Protein AF-A0AAE4JPT2-F1 (afdb_monomer)

Nearest PDB structures (foldseek):
  5m3i-assembly2_B  TM=9.829E-01  e=5.818E-04  Mycobacterium tuberculosis
  5m31-assembly1_A  TM=9.930E-01  e=2.246E-03  Thermus aquaticus Y51MC23
  7omu-assembly2_BBB  TM=9.174E-01  e=6.145E-02  Thermosipho africanus
  6lfu-assembly1_A  TM=8.843E-01  e=5.368E-02  Saccharomyces cerevisiae S288C
  6lfr-assembly1_A  TM=8.862E-01  e=9.858E-02  Saccharomyces cerevisiae S288C

Structure (mmCIF, N/CA/C/O backbone):
data_AF-A0AAE4JPT2-F1
#
_entry.id   AF-A0AAE4JPT2-F1
#
loop_
_atom_site.group_PDB
_atom_site.id
_atom_site.type_symbol
_atom_site.label_atom_id
_atom_site.label_alt_id
_atom_site.label_comp_id
_atom_site.label_asym_id
_atom_site.label_entity_id
_atom_site.label_seq_id
_atom_site.pdbx_PDB_ins_code
_atom_site.Cartn_x
_atom_site.Cartn_y
_atom_site.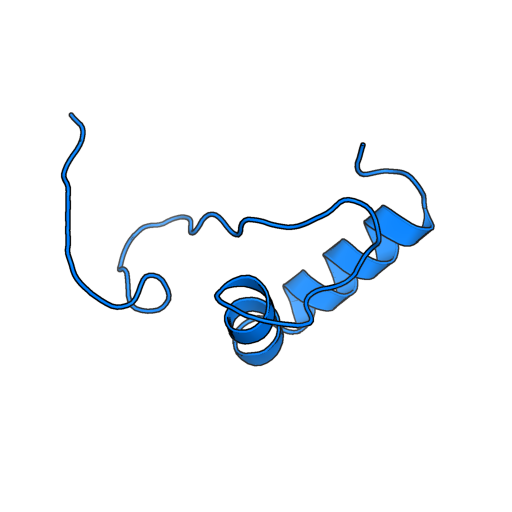Cartn_z
_atom_site.occu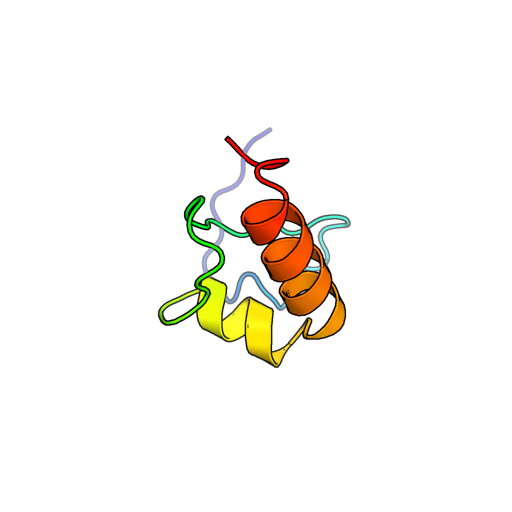pancy
_atom_site.B_iso_or_equiv
_atom_site.auth_seq_id
_atom_site.auth_comp_id
_atom_site.auth_asym_id
_atom_site.auth_atom_id
_atom_site.pdbx_PDB_model_num
ATOM 1 N N . MET A 1 1 ? 21.801 1.353 6.084 1.00 91.12 1 MET A N 1
ATOM 2 C CA . MET A 1 1 ? 22.140 2.266 4.966 1.00 91.12 1 MET A CA 1
ATOM 3 C C . MET A 1 1 ? 20.855 2.587 4.217 1.00 91.12 1 MET A C 1
ATOM 5 O O . MET A 1 1 ? 20.121 1.654 3.928 1.00 91.12 1 MET A O 1
ATOM 9 N N . ILE A 1 2 ? 20.571 3.859 3.933 1.00 96.38 2 ILE A N 1
ATOM 10 C CA . ILE A 1 2 ? 19.389 4.287 3.163 1.00 96.38 2 ILE A CA 1
ATOM 11 C C . ILE A 1 2 ? 19.859 4.696 1.765 1.00 96.38 2 ILE A C 1
ATOM 13 O O . ILE A 1 2 ? 20.868 5.389 1.645 1.00 96.38 2 ILE A O 1
ATOM 17 N N . LYS A 1 3 ? 19.153 4.255 0.719 1.00 96.69 3 LYS A N 1
ATOM 18 C CA . LYS A 1 3 ? 19.431 4.609 -0.680 1.00 96.69 3 LYS A CA 1
ATOM 19 C C . LYS A 1 3 ? 18.200 5.275 -1.285 1.00 96.69 3 LYS A C 1
ATOM 21 O O . LYS A 1 3 ? 17.098 4.757 -1.138 1.00 96.69 3 LYS A O 1
ATOM 26 N N . TYR A 1 4 ? 18.403 6.387 -1.983 1.00 97.31 4 TYR A N 1
ATOM 27 C CA . TYR A 1 4 ? 17.357 7.037 -2.768 1.00 97.31 4 TYR A CA 1
ATOM 28 C C . TYR A 1 4 ? 17.462 6.552 -4.208 1.00 97.31 4 TYR A C 1
ATOM 30 O O . TYR A 1 4 ? 18.505 6.702 -4.840 1.00 97.31 4 TYR A O 1
ATOM 38 N N . LEU A 1 5 ? 16.392 5.945 -4.708 1.00 96.44 5 LEU A N 1
ATOM 39 C CA . LEU A 1 5 ? 16.312 5.400 -6.058 1.00 96.44 5 LEU A CA 1
ATOM 40 C C . LEU A 1 5 ? 15.136 6.055 -6.785 1.00 96.44 5 LEU A C 1
ATOM 42 O O . LEU A 1 5 ? 14.139 6.417 -6.161 1.00 96.44 5 LEU A O 1
ATOM 46 N N . LYS A 1 6 ? 15.249 6.195 -8.106 1.00 98.00 6 LYS A N 1
ATOM 47 C CA . LYS A 1 6 ? 14.163 6.660 -8.973 1.00 98.00 6 LYS A CA 1
ATOM 48 C C . LYS A 1 6 ? 13.735 5.511 -9.878 1.00 98.00 6 LYS A C 1
ATOM 50 O O . LYS A 1 6 ? 14.570 4.946 -10.574 1.00 98.00 6 LYS A O 1
ATOM 55 N N . GLY A 1 7 ? 12.447 5.188 -9.873 1.00 96.69 7 GLY A N 1
ATOM 56 C CA . GLY A 1 7 ? 11.883 4.085 -10.645 1.00 96.69 7 GLY A CA 1
ATOM 57 C C . GLY A 1 7 ? 10.453 3.777 -10.216 1.00 96.69 7 GLY A C 1
ATOM 58 O O . GLY A 1 7 ? 9.826 4.584 -9.529 1.00 96.69 7 GLY A O 1
ATOM 59 N N . ASP A 1 8 ? 9.962 2.608 -10.619 1.00 97.69 8 ASP A N 1
ATOM 60 C CA . ASP A 1 8 ? 8.673 2.074 -10.183 1.00 97.69 8 ASP A CA 1
ATOM 61 C C . ASP A 1 8 ? 8.863 1.192 -8.941 1.00 97.69 8 ASP A C 1
ATOM 63 O O . ASP A 1 8 ? 9.584 0.193 -8.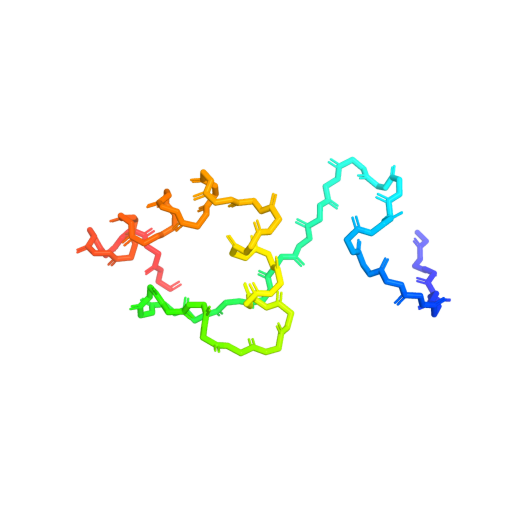979 1.00 97.69 8 AS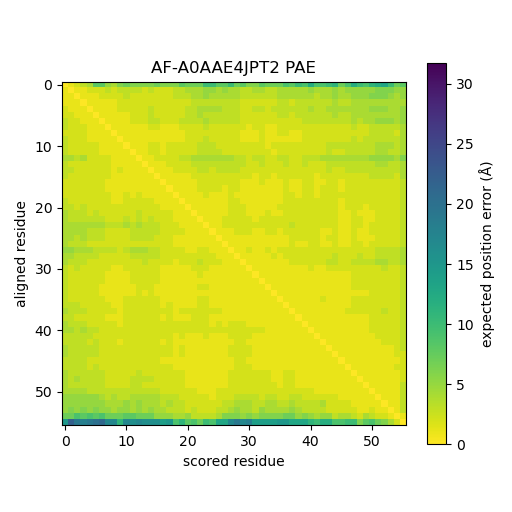P A O 1
ATOM 67 N N . LEU A 1 9 ? 8.208 1.565 -7.840 1.00 97.75 9 LEU A N 1
ATOM 68 C CA . LEU A 1 9 ? 8.258 0.832 -6.576 1.00 97.75 9 LEU A CA 1
ATOM 69 C C . LEU A 1 9 ? 7.786 -0.621 -6.733 1.00 97.75 9 LEU A C 1
ATOM 71 O O . LEU A 1 9 ? 8.356 -1.508 -6.100 1.00 97.75 9 LEU A O 1
ATOM 75 N N . LEU A 1 10 ? 6.788 -0.878 -7.584 1.00 97.81 10 LEU A N 1
ATOM 76 C CA . LEU A 1 10 ? 6.200 -2.212 -7.764 1.00 97.81 10 LEU A CA 1
ATOM 77 C C . LEU A 1 10 ? 7.106 -3.171 -8.542 1.00 97.81 10 LEU A C 1
ATOM 79 O O . LEU A 1 10 ? 6.863 -4.374 -8.573 1.00 97.81 10 LEU A O 1
ATOM 83 N N . ARG A 1 11 ? 8.167 -2.645 -9.160 1.00 97.62 11 ARG A N 1
ATOM 84 C CA . ARG A 1 11 ? 9.183 -3.417 -9.887 1.00 97.62 11 ARG A CA 1
ATOM 85 C C . ARG A 1 11 ? 10.456 -3.627 -9.074 1.00 97.62 11 ARG A C 1
ATOM 87 O O . ARG A 1 11 ? 11.450 -4.090 -9.618 1.00 97.62 11 ARG A O 1
ATOM 94 N N . SER A 1 12 ? 10.454 -3.254 -7.796 1.00 97.31 12 SER A N 1
ATOM 95 C CA . SER A 1 12 ? 11.612 -3.441 -6.930 1.00 97.31 12 SER A CA 1
ATOM 96 C C . SER A 1 12 ? 11.812 -4.917 -6.578 1.00 97.31 12 SER A C 1
ATOM 98 O O . SER A 1 12 ? 10.876 -5.580 -6.146 1.00 97.31 12 SER A O 1
ATOM 100 N N . ASP A 1 13 ? 13.059 -5.389 -6.650 1.00 95.94 13 ASP A N 1
ATOM 101 C CA . ASP A 1 13 ? 13.469 -6.726 -6.183 1.00 95.94 13 ASP A CA 1
ATOM 102 C C . ASP A 1 13 ? 13.563 -6.836 -4.645 1.00 95.94 13 ASP A C 1
ATOM 104 O O . ASP A 1 13 ? 14.126 -7.788 -4.101 1.00 95.94 13 ASP A O 1
ATOM 108 N N . ALA A 1 14 ? 13.075 -5.833 -3.910 1.00 96.88 14 ALA A N 1
ATOM 109 C CA . ALA A 1 14 ? 13.045 -5.876 -2.458 1.00 96.88 14 ALA A CA 1
ATOM 110 C C . ALA A 1 14 ? 12.104 -6.987 -1.969 1.00 96.88 14 ALA A C 1
ATOM 112 O O . ALA A 1 14 ? 11.024 -7.196 -2.512 1.00 96.88 14 ALA A O 1
ATOM 113 N N . GLN A 1 15 ? 12.481 -7.647 -0.872 1.00 98.12 15 GLN A N 1
ATOM 114 C CA . GLN A 1 15 ? 11.661 -8.696 -0.257 1.00 98.12 15 GLN A CA 1
ATOM 115 C C . GLN A 1 15 ? 10.261 -8.201 0.150 1.00 98.12 15 GLN A C 1
ATOM 117 O O . GLN A 1 15 ? 9.299 -8.964 0.101 1.00 98.12 15 GLN A O 1
ATOM 122 N N . THR A 1 16 ? 10.157 -6.933 0.556 1.00 97.88 16 THR A N 1
ATOM 123 C CA . THR A 1 16 ? 8.914 -6.324 1.033 1.00 97.88 16 THR A CA 1
ATOM 124 C C . THR A 1 16 ? 8.725 -4.957 0.398 1.00 97.88 16 THR A C 1
ATOM 126 O O . THR A 1 16 ? 9.639 -4.131 0.401 1.00 97.88 16 THR A O 1
ATOM 129 N N . LEU A 1 17 ? 7.506 -4.697 -0.073 1.00 98.31 17 LEU A N 1
ATOM 130 C CA . LEU A 1 17 ? 7.072 -3.390 -0.550 1.00 98.31 17 LEU A CA 1
ATOM 131 C C . LEU A 1 17 ? 6.127 -2.754 0.472 1.00 98.31 17 LEU A C 1
ATOM 133 O O . LEU A 1 17 ? 5.264 -3.425 1.036 1.00 98.31 17 LEU A O 1
ATOM 137 N N . VAL A 1 18 ? 6.274 -1.451 0.698 1.00 97.94 18 VAL A N 1
ATOM 138 C CA . VAL A 1 18 ? 5.432 -0.697 1.635 1.00 97.94 18 VAL A CA 1
ATOM 139 C C . 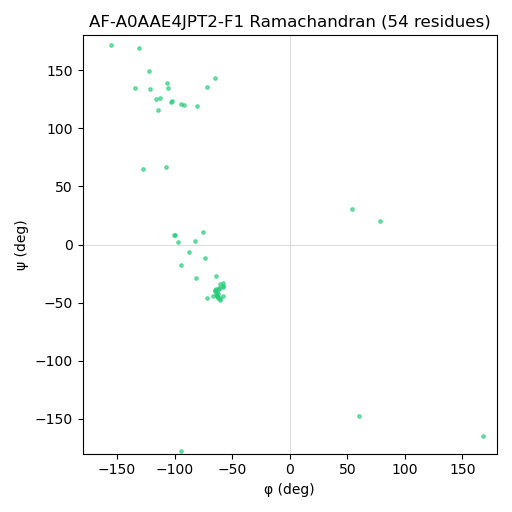VAL A 1 18 ? 4.414 0.119 0.845 1.00 97.94 18 VAL A C 1
ATOM 141 O O . VAL A 1 18 ? 4.788 0.948 0.018 1.00 97.94 18 VAL A O 1
ATOM 144 N N . ASN A 1 19 ? 3.128 -0.101 1.116 1.00 98.06 19 ASN A N 1
ATOM 145 C CA . ASN A 1 19 ? 2.030 0.655 0.520 1.00 98.06 19 ASN A CA 1
ATOM 146 C C . ASN A 1 19 ? 1.497 1.695 1.515 1.00 98.06 19 ASN A C 1
ATOM 148 O O . ASN A 1 19 ? 1.072 1.338 2.613 1.00 98.06 19 ASN A O 1
ATOM 152 N N . ALA A 1 20 ? 1.486 2.969 1.126 1.00 97.00 20 ALA A N 1
ATOM 153 C CA . ALA A 1 20 ? 0.866 4.027 1.918 1.00 97.00 20 ALA A CA 1
ATOM 154 C C . ALA A 1 20 ? -0.655 4.038 1.689 1.00 97.00 20 ALA A C 1
ATOM 156 O O . ALA A 1 20 ? -1.123 4.246 0.570 1.00 97.00 20 ALA A O 1
ATOM 157 N N . VAL A 1 21 ? -1.422 3.832 2.760 1.00 97.31 21 VAL A N 1
ATOM 158 C CA . VAL A 1 21 ? -2.886 3.675 2.731 1.00 97.31 21 VAL A CA 1
ATOM 159 C C . VAL A 1 21 ? -3.564 4.578 3.765 1.00 97.31 21 VAL A C 1
ATOM 161 O O . VAL A 1 21 ? -2.906 5.173 4.613 1.00 97.31 21 VAL A O 1
ATOM 164 N N . ASN A 1 22 ? -4.891 4.690 3.692 1.00 96.38 22 ASN A N 1
ATOM 165 C CA . ASN A 1 22 ? -5.716 5.265 4.763 1.00 96.38 22 ASN A CA 1
ATOM 166 C C . ASN A 1 22 ? -6.255 4.157 5.692 1.00 96.38 22 ASN A C 1
ATOM 168 O O . ASN A 1 22 ? -5.989 2.978 5.470 1.00 96.38 22 ASN A O 1
ATOM 172 N N . CYS A 1 23 ? -7.057 4.519 6.695 1.00 96.56 23 CYS A N 1
ATOM 173 C CA . CYS A 1 23 ? -7.723 3.559 7.590 1.00 96.56 23 CYS A CA 1
ATOM 174 C C . CYS A 1 23 ? -9.200 3.307 7.222 1.00 96.56 23 CYS A C 1
ATOM 176 O O . CYS A 1 23 ? -9.918 2.649 7.965 1.00 96.56 23 CYS A O 1
ATOM 178 N N . GLN A 1 24 ? -9.668 3.825 6.080 1.00 96.50 24 GLN A N 1
ATOM 179 C CA . GLN A 1 24 ? -11.063 3.731 5.624 1.00 96.50 24 GLN A CA 1
ATOM 180 C C . GLN A 1 24 ? -11.300 2.585 4.627 1.00 96.50 24 GLN A C 1
ATOM 182 O O . GLN A 1 24 ? -12.412 2.426 4.132 1.00 96.50 24 GLN A O 1
ATOM 187 N N . GLY A 1 25 ? -10.273 1.791 4.310 1.00 97.56 25 GLY A N 1
ATOM 188 C CA . GLY A 1 25 ? -10.398 0.665 3.386 1.00 97.56 25 GLY A CA 1
ATOM 189 C C . GLY A 1 25 ? -10.411 1.074 1.912 1.00 97.56 25 GLY A C 1
ATOM 190 O O . GLY A 1 25 ? -10.889 0.315 1.079 1.00 97.56 25 GLY A O 1
ATOM 191 N N . VAL A 1 26 ? -9.914 2.264 1.550 1.00 97.75 26 VAL A N 1
ATOM 192 C CA . VAL A 1 26 ? -10.021 2.773 0.170 1.00 97.75 26 VAL A CA 1
ATOM 193 C C . VAL A 1 26 ? -8.654 2.899 -0.497 1.00 97.75 26 VAL A C 1
ATOM 195 O O . VAL A 1 26 ? -7.853 3.758 -0.140 1.00 97.75 26 VAL A O 1
ATOM 198 N N . MET A 1 27 ? -8.415 2.124 -1.556 1.00 98.25 27 MET A N 1
ATOM 199 C CA . MET A 1 27 ? -7.238 2.249 -2.431 1.00 98.25 27 MET A CA 1
ATOM 200 C C . MET A 1 27 ? -7.618 2.854 -3.795 1.00 98.25 27 MET A C 1
ATOM 202 O O . MET A 1 27 ? -7.602 2.176 -4.819 1.00 98.25 27 MET A O 1
ATOM 206 N N . GLY A 1 28 ? -8.036 4.125 -3.804 1.00 97.69 28 GLY A N 1
ATOM 207 C CA . GLY A 1 28 ? -8.712 4.741 -4.960 1.00 97.69 28 GLY A CA 1
ATOM 208 C C . GLY A 1 28 ? -7.838 5.520 -5.951 1.00 97.69 28 GLY A C 1
ATOM 209 O O . GLY A 1 28 ? -8.291 5.793 -7.057 1.00 97.69 28 GLY A O 1
ATOM 210 N N . LYS A 1 29 ? -6.611 5.913 -5.583 1.00 97.75 29 LYS A N 1
ATOM 211 C CA . LYS A 1 29 ? -5.701 6.669 -6.467 1.00 97.75 29 LYS A CA 1
ATOM 212 C C . LYS A 1 29 ? -4.230 6.490 -6.092 1.00 97.75 29 LYS A C 1
ATOM 214 O O . LYS A 1 29 ? -3.918 5.957 -5.028 1.00 97.75 29 LYS A O 1
ATOM 219 N N . GLY A 1 30 ? -3.342 6.998 -6.949 1.00 97.75 30 GLY A N 1
ATOM 220 C CA . GLY A 1 30 ? -1.897 7.005 -6.715 1.00 97.75 30 GLY A CA 1
ATOM 221 C C . GLY A 1 30 ? -1.326 5.596 -6.550 1.00 97.75 30 GLY A C 1
ATOM 222 O O . GLY A 1 30 ? -1.838 4.642 -7.135 1.00 97.75 30 GLY A O 1
ATOM 223 N N . ILE A 1 31 ? -0.287 5.470 -5.724 1.00 98.12 31 ILE A N 1
ATOM 224 C CA . ILE A 1 31 ? 0.414 4.197 -5.517 1.00 98.12 31 ILE A CA 1
ATOM 225 C C . ILE A 1 31 ? -0.501 3.110 -4.932 1.00 98.12 31 ILE A C 1
ATOM 227 O O . ILE A 1 31 ? -0.458 1.972 -5.384 1.00 98.12 31 ILE A O 1
ATOM 231 N N . ALA A 1 32 ? -1.415 3.461 -4.018 1.00 98.44 32 ALA A N 1
ATOM 232 C CA . ALA A 1 32 ? -2.343 2.499 -3.425 1.00 98.44 32 ALA A CA 1
ATOM 233 C C . ALA A 1 32 ? -3.266 1.854 -4.471 1.00 98.44 32 ALA A C 1
ATOM 235 O O . ALA A 1 32 ? -3.531 0.656 -4.405 1.00 98.44 32 ALA A O 1
ATOM 236 N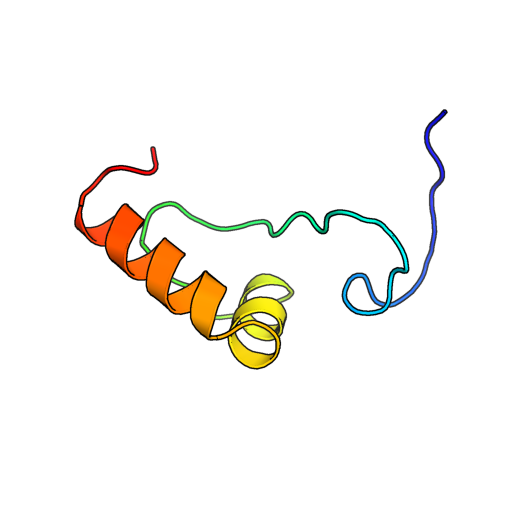 N . TYR A 1 33 ? -3.720 2.623 -5.468 1.00 98.50 33 TYR A N 1
ATOM 237 C CA . TYR A 1 33 ? -4.512 2.077 -6.572 1.00 98.50 33 TYR A CA 1
ATOM 238 C C . TYR A 1 33 ? -3.710 1.093 -7.425 1.00 98.50 33 TYR A C 1
ATOM 240 O O . TYR A 1 33 ? -4.237 0.049 -7.798 1.00 98.50 33 TYR A O 1
ATOM 248 N N . GLN A 1 34 ? -2.430 1.380 -7.683 1.00 98.56 34 GLN A N 1
ATOM 249 C CA . GLN A 1 34 ? -1.554 0.444 -8.390 1.00 98.56 34 GLN A CA 1
ATOM 250 C C . GLN A 1 34 ? -1.350 -0.846 -7.579 1.00 98.56 34 GLN A C 1
ATOM 252 O O . GLN A 1 34 ? -1.523 -1.931 -8.122 1.00 98.56 34 GLN A O 1
ATOM 257 N N . PHE A 1 35 ? -1.137 -0.754 -6.259 1.00 98.69 35 PHE A N 1
ATOM 258 C CA . PHE A 1 35 ? -1.122 -1.931 -5.376 1.00 98.69 35 PHE A CA 1
ATOM 259 C C . PHE A 1 35 ? -2.432 -2.727 -5.416 1.00 98.69 35 PHE A C 1
ATOM 261 O O . PHE A 1 35 ? -2.398 -3.951 -5.330 1.00 98.69 35 PHE A O 1
ATOM 268 N N . ARG A 1 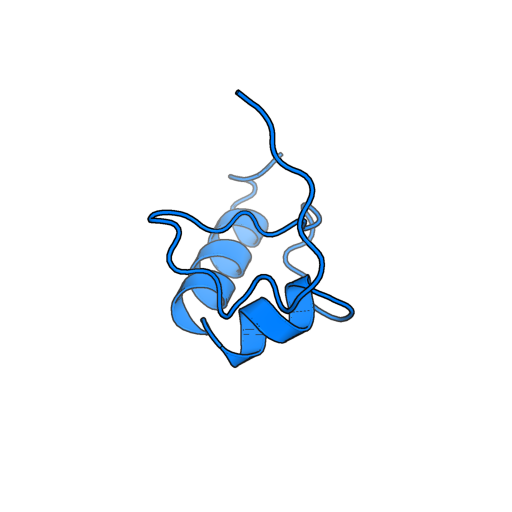36 ? -3.590 -2.066 -5.541 1.00 98.31 36 ARG A N 1
ATOM 269 C CA . ARG A 1 36 ? -4.886 -2.751 -5.660 1.00 98.31 36 ARG A CA 1
ATOM 270 C C . ARG A 1 36 ? -4.987 -3.575 -6.941 1.00 98.31 36 ARG A C 1
ATOM 272 O O . ARG A 1 36 ? -5.558 -4.663 -6.905 1.00 98.31 36 ARG A O 1
ATOM 279 N N . LEU A 1 37 ? -4.469 -3.048 -8.050 1.00 98.31 37 LEU A N 1
ATOM 280 C CA . LEU A 1 37 ? -4.469 -3.734 -9.341 1.00 98.31 37 LEU A CA 1
ATOM 281 C C . LEU A 1 37 ? -3.471 -4.899 -9.363 1.00 98.31 37 LEU A C 1
ATOM 283 O O . LEU A 1 37 ? -3.848 -5.998 -9.763 1.00 98.31 37 LEU A O 1
ATOM 287 N N . ASP A 1 38 ? -2.247 -4.680 -8.877 1.00 98.19 38 ASP A N 1
ATOM 288 C CA . ASP A 1 38 ? -1.163 -5.670 -8.951 1.00 98.19 38 ASP A CA 1
ATOM 289 C C . ASP A 1 38 ? -1.252 -6.729 -7.833 1.00 98.19 38 ASP A C 1
ATOM 291 O O . ASP A 1 38 ? -0.873 -7.883 -8.032 1.00 98.19 38 ASP A O 1
ATOM 295 N N . TYR A 1 39 ? -1.816 -6.375 -6.670 1.00 98.25 39 TYR A N 1
ATOM 296 C CA . TYR A 1 39 ? -1.965 -7.256 -5.502 1.00 98.25 39 TYR A CA 1
ATOM 297 C C . TYR A 1 39 ? -3.418 -7.298 -4.985 1.00 98.25 39 TYR A C 1
ATOM 299 O O . TYR A 1 39 ? -3.697 -6.923 -3.838 1.00 98.25 39 TYR A O 1
ATOM 307 N N . PRO A 1 40 ? -4.378 -7.818 -5.774 1.00 98.19 40 PRO A N 1
ATOM 308 C CA . PRO A 1 40 ? -5.800 -7.797 -5.419 1.00 98.19 40 PRO A CA 1
ATOM 309 C C . PRO A 1 40 ? -6.135 -8.615 -4.160 1.00 98.19 40 PRO A C 1
ATOM 311 O O . PRO A 1 40 ? -7.093 -8.308 -3.451 1.00 98.19 40 PRO A O 1
ATOM 314 N N . VAL A 1 41 ? -5.346 -9.650 -3.838 1.00 98.56 41 VAL A N 1
ATOM 315 C CA . VAL A 1 41 ? -5.504 -10.417 -2.587 1.00 98.56 41 VAL A CA 1
ATOM 316 C C . VAL A 1 41 ? -5.162 -9.553 -1.371 1.00 98.56 41 VAL A C 1
ATOM 318 O O . VAL A 1 41 ? -5.929 -9.535 -0.411 1.00 98.56 41 VAL A O 1
ATOM 321 N N . ASN A 1 42 ? -4.066 -8.790 -1.439 1.00 98.25 42 ASN A N 1
ATOM 322 C CA . ASN A 1 42 ? -3.677 -7.849 -0.389 1.00 98.25 42 ASN A CA 1
ATOM 323 C C . ASN A 1 42 ? -4.736 -6.753 -0.205 1.00 98.25 42 ASN A C 1
ATOM 325 O O . ASN A 1 42 ? -5.102 -6.443 0.925 1.00 98.25 42 ASN A O 1
ATOM 329 N N . ALA A 1 43 ? -5.278 -6.212 -1.300 1.00 98.31 43 ALA A N 1
ATOM 330 C CA . ALA A 1 43 ? -6.327 -5.198 -1.224 1.00 98.31 43 ALA A CA 1
ATOM 331 C C . ALA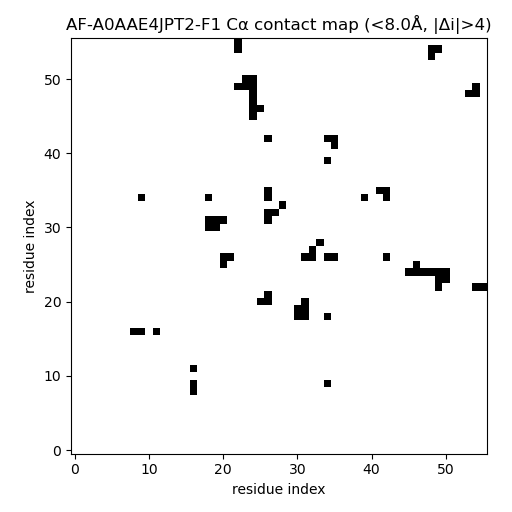 A 1 43 ? -7.588 -5.706 -0.512 1.00 98.31 43 ALA A C 1
ATOM 333 O O . ALA A 1 43 ? -8.074 -5.040 0.397 1.00 98.31 43 ALA A O 1
ATOM 334 N N . ARG A 1 44 ? -8.068 -6.913 -0.846 1.00 98.50 44 ARG A N 1
ATOM 335 C CA . ARG A 1 44 ? -9.227 -7.519 -0.167 1.00 98.50 44 ARG A CA 1
ATOM 336 C C . ARG A 1 44 ? -8.970 -7.781 1.317 1.00 98.50 44 ARG A C 1
ATOM 338 O O . ARG A 1 44 ? -9.853 -7.542 2.136 1.00 98.50 44 ARG A O 1
ATOM 345 N N . ALA A 1 45 ? -7.774 -8.257 1.667 1.00 98.38 45 ALA A N 1
ATOM 346 C CA . ALA A 1 45 ? -7.396 -8.471 3.064 1.00 98.38 45 ALA A CA 1
ATOM 347 C C . ALA A 1 45 ? -7.377 -7.147 3.846 1.00 98.38 45 ALA A C 1
ATOM 349 O O . ALA A 1 45 ? -7.935 -7.063 4.937 1.00 98.38 45 ALA A O 1
ATOM 350 N N . TYR A 1 46 ? -6.798 -6.097 3.263 1.00 98.25 46 TYR A N 1
ATOM 351 C CA . TYR A 1 46 ? -6.801 -4.751 3.830 1.00 98.25 46 TYR A CA 1
ATOM 352 C C . TYR A 1 46 ? -8.225 -4.193 4.007 1.00 98.25 46 TYR A C 1
ATOM 354 O O . TYR A 1 46 ? -8.558 -3.721 5.092 1.00 98.25 46 TYR A O 1
ATOM 362 N N . GLU A 1 47 ? -9.085 -4.294 2.988 1.00 98.12 47 GLU A N 1
ATOM 363 C CA . GLU A 1 47 ? -10.484 -3.842 3.045 1.00 98.12 47 GLU A CA 1
ATOM 364 C C . GLU A 1 47 ? -11.260 -4.539 4.174 1.00 98.12 47 GLU A C 1
ATOM 366 O O . GLU A 1 47 ? -11.968 -3.880 4.942 1.00 98.12 47 GLU A O 1
ATOM 371 N N . ALA A 1 48 ? -11.085 -5.856 4.325 1.00 98.25 48 ALA A N 1
ATOM 372 C CA . ALA A 1 48 ? -11.686 -6.627 5.411 1.00 98.25 48 ALA A CA 1
ATOM 373 C C . ALA A 1 48 ? -11.191 -6.163 6.791 1.00 98.25 48 ALA A C 1
ATOM 375 O O . ALA A 1 48 ? -12.000 -5.912 7.684 1.00 98.25 48 ALA A O 1
ATOM 376 N N . LEU A 1 49 ? -9.880 -5.971 6.959 1.00 98.19 49 LEU A N 1
ATOM 377 C CA . LEU A 1 49 ? -9.304 -5.508 8.225 1.00 98.19 49 LEU A CA 1
ATOM 378 C C . LEU A 1 49 ? -9.766 -4.090 8.597 1.00 98.19 49 LEU A C 1
ATOM 380 O O . LEU A 1 49 ? -10.050 -3.833 9.768 1.00 98.19 49 LEU A O 1
ATOM 384 N N . CYS A 1 50 ? -9.890 -3.182 7.626 1.00 97.62 50 CYS A N 1
ATOM 385 C CA . CYS A 1 50 ? -10.467 -1.855 7.848 1.00 97.62 50 CYS A CA 1
ATOM 386 C C . CYS A 1 50 ? -11.939 -1.940 8.266 1.00 97.62 50 CYS A C 1
ATOM 388 O O . CYS A 1 50 ? -12.334 -1.292 9.232 1.00 97.62 50 CYS A O 1
ATOM 390 N N . LYS A 1 51 ? -12.744 -2.783 7.605 1.00 97.06 51 LYS A N 1
ATOM 391 C CA . LYS A 1 51 ? -14.155 -3.000 7.967 1.00 97.06 51 LYS A CA 1
ATOM 392 C C . LYS A 1 51 ? -14.315 -3.538 9.392 1.00 97.06 51 LYS A C 1
ATOM 394 O O . LYS A 1 51 ? -15.271 -3.194 10.081 1.00 97.06 51 LYS A O 1
ATOM 399 N N . GLU A 1 52 ? -13.372 -4.358 9.838 1.00 97.62 52 GLU A N 1
ATOM 400 C CA . GLU A 1 52 ? -13.321 -4.906 11.195 1.00 97.62 52 GLU A CA 1
ATOM 401 C C . GLU A 1 52 ? -12.689 -3.947 12.224 1.00 97.62 52 GLU A C 1
ATOM 403 O O . GLU A 1 52 ? -12.545 -4.317 13.388 1.00 97.62 52 GLU A O 1
ATOM 408 N N . ASN A 1 53 ? -12.312 -2.721 11.832 1.00 95.00 53 ASN A N 1
ATOM 409 C CA . ASN A 1 53 ? -11.592 -1.747 12.667 1.00 95.00 53 ASN A CA 1
ATOM 410 C C . ASN A 1 53 ? -10.285 -2.296 13.278 1.00 95.00 53 ASN A C 1
ATOM 412 O O . ASN A 1 53 ? -9.868 -1.893 14.369 1.00 95.00 53 ASN A O 1
ATOM 416 N N . LYS A 1 54 ? -9.629 -3.226 12.574 1.00 96.06 54 LYS A N 1
ATOM 417 C CA . LYS A 1 54 ? -8.351 -3.839 12.977 1.00 96.06 54 LYS A CA 1
ATOM 418 C C . LYS A 1 54 ? -7.125 -3.056 12.507 1.00 96.06 54 LYS A C 1
ATOM 420 O O . LYS A 1 54 ? -6.011 -3.390 12.895 1.00 96.06 54 LYS A O 1
ATOM 425 N N . ILE A 1 55 ? -7.326 -2.018 11.700 1.00 87.25 55 ILE A N 1
ATOM 426 C CA . ILE A 1 55 ? -6.302 -1.053 11.290 1.00 87.25 55 ILE A CA 1
ATOM 427 C C . ILE A 1 55 ? -6.724 0.308 11.851 1.00 87.25 55 ILE A C 1
ATOM 429 O O . ILE A 1 55 ? -7.861 0.725 11.626 1.00 87.25 55 ILE A O 1
ATOM 433 N N . LYS A 1 56 ? -5.839 0.952 12.620 1.00 70.50 56 LYS A N 1
ATOM 434 C CA . LYS A 1 56 ? -6.068 2.238 13.295 1.00 70.50 56 LYS A CA 1
ATOM 435 C C . LYS A 1 56 ? -4.993 3.237 12.911 1.00 70.50 56 LYS A C 1
ATOM 437 O O . LYS A 1 56 ? -3.810 2.838 12.954 1.00 70.50 56 LYS A O 1
#

Sequence (56 aa):
MIKYLKGDLLRSDAQTLVNAVNCQGVMGKGIAYQFRLDYPVNARAYEALCKENKIK

Solvent-accessible surface area (backbone atoms only — not comparable to full-atom values): 3723 Å² total; per-residue (Å²): 140,89,82,92,81,88,81,65,76,92,74,52,91,59,96,72,83,87,78,76,75,67,63,82,45,66,54,84,54,72,70,30,26,51,45,35,71,78,35,49,68,60,42,54,53,48,32,51,34,25,75,67,63,73,45,128

Secondary structure (DSSP, 8-state):
------S-GGG---S--PPP--SSS---SHHHHHHHHH-HHHHHHHHHHHHTT---

Organism: Morganella morganii (NCBI:txid582)

Foldseek 3Di:
DDDDDDDDQVPDPDPD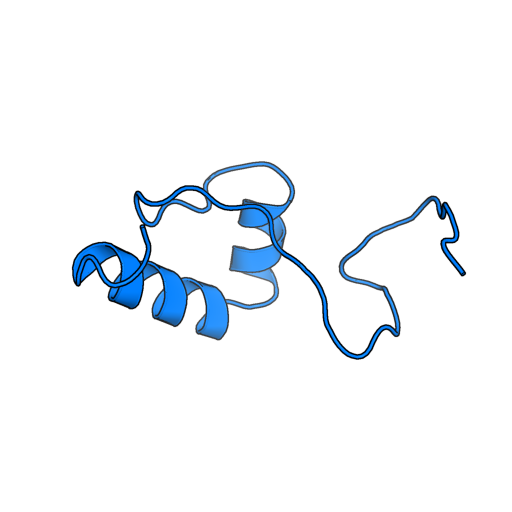GDDDDDLQLDQDDDPSVVCCVVPVVVSVVSSVCSVVVVDD

pLDDT: mean 96.86, std 3.98, range [70.5, 98.69]

Mean predicted aligned error: 2.32 Å

InterPro domains:
  IPR002589 Macro domain [PS51154] (1-56)
  IPR043472 Macro domain-like [G3DSA:3.40.220.10] (1-56)
  IPR043472 Macro domain-like [SSF52949] (1-53)
  IPR050892 ADP-ribose derivative metabolism enzymes [PTHR12521] (2-54)

Radius of gyration: 12.64 Å; Cα contacts (8 Å, |Δi|>4): 39; chains: 1; bounding box: 36×18×24 Å